Protein AF-A0A4Y8CA13-F1 (afdb_monomer)

Radi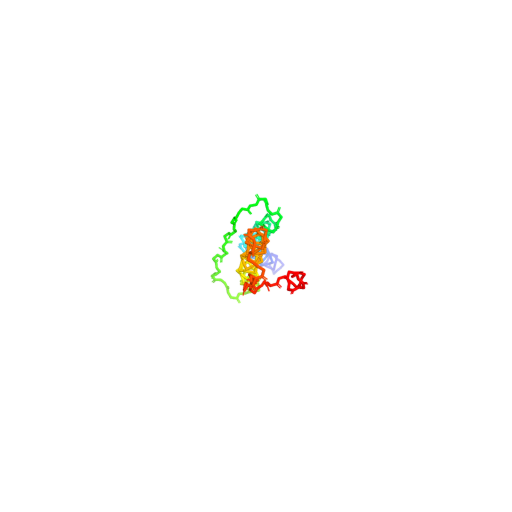us of gyration: 25.9 Å; Cα contacts (8 Å, |Δi|>4): 78; chains: 1; bounding box: 67×22×73 Å

Solvent-accessible surface area (backbone atoms only — not comparable to full-atom values): 6696 Å² total; per-residue (Å²): 110,70,66,61,53,52,51,51,52,51,51,52,51,52,51,52,51,51,52,50,46,49,58,53,51,63,60,46,50,60,53,53,51,50,46,52,51,41,45,53,32,30,78,68,70,76,32,97,67,66,81,72,75,88,74,88,50,92,51,72,70,26,50,51,46,50,54,51,41,52,51,51,54,54,48,54,53,36,53,51,34,34,52,50,26,54,52,41,47,55,49,33,52,54,43,34,76,75,69,42,79,81,62,71,75,80,63,74,39,67,49,70,77,65,69,78,109

Structure (mmCIF, N/CA/C/O backbone):
data_AF-A0A4Y8CA13-F1
#
_entry.id   AF-A0A4Y8CA13-F1
#
loop_
_atom_site.group_PDB
_atom_site.id
_atom_site.type_symbol
_atom_site.label_atom_id
_atom_site.label_alt_id
_atom_site.label_comp_id
_atom_site.label_asym_id
_atom_site.label_entity_id
_atom_site.label_seq_id
_atom_site.pdbx_PDB_ins_code
_atom_site.Cartn_x
_atom_site.Cartn_y
_atom_site.Cartn_z
_atom_site.occupancy
_atom_site.B_iso_or_equiv
_atom_site.auth_seq_id
_atom_site.auth_comp_id
_atom_site.auth_asym_id
_atom_site.auth_atom_id
_atom_site.pdbx_PDB_model_num
ATOM 1 N N . ILE A 1 1 ? 37.757 2.018 -38.802 1.00 88.06 1 ILE A N 1
ATOM 2 C CA . ILE A 1 1 ? 36.430 1.400 -39.059 1.00 88.06 1 ILE A CA 1
ATOM 3 C C . ILE A 1 1 ? 35.894 0.653 -37.831 1.00 88.06 1 ILE A C 1
ATOM 5 O O . ILE A 1 1 ? 34.882 1.084 -37.299 1.00 88.06 1 ILE A O 1
ATOM 9 N N . PHE A 1 2 ? 36.580 -0.375 -37.312 1.00 92.44 2 PHE A N 1
ATOM 10 C CA . PHE A 1 2 ? 36.059 -1.208 -36.212 1.00 92.44 2 PHE A CA 1
ATOM 11 C C . PHE A 1 2 ? 35.770 -0.441 -34.910 1.00 92.44 2 PHE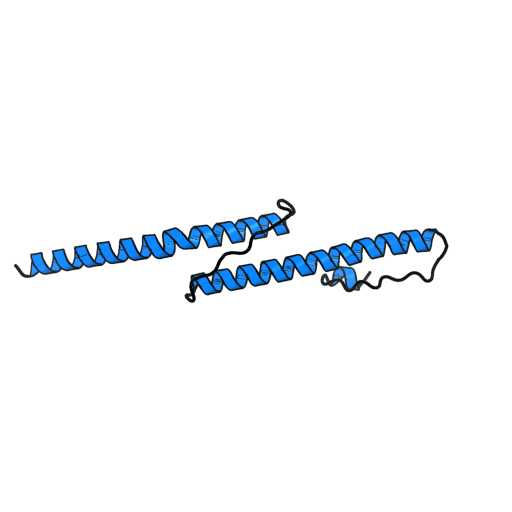 A C 1
ATOM 13 O O . PHE A 1 2 ? 34.726 -0.652 -34.304 1.00 92.44 2 PHE A O 1
ATOM 20 N N . ILE A 1 3 ? 36.631 0.509 -34.527 1.00 93.81 3 ILE A N 1
ATOM 21 C CA . ILE A 1 3 ? 36.432 1.348 -33.328 1.00 93.81 3 ILE A CA 1
ATOM 22 C C . ILE A 1 3 ? 35.163 2.210 -33.448 1.00 93.81 3 ILE A C 1
ATOM 24 O O . ILE A 1 3 ? 34.391 2.314 -32.501 1.00 93.81 3 ILE A O 1
ATOM 28 N N . ILE A 1 4 ? 34.911 2.779 -34.632 1.00 94.31 4 ILE A N 1
ATOM 29 C CA . ILE A 1 4 ? 33.738 3.628 -34.897 1.00 94.31 4 ILE A CA 1
ATOM 30 C C . ILE A 1 4 ? 32.454 2.792 -34.830 1.00 94.31 4 ILE A C 1
ATOM 32 O O . ILE A 1 4 ? 31.480 3.206 -34.207 1.00 94.31 4 ILE A O 1
ATOM 36 N N . ILE A 1 5 ? 32.471 1.588 -35.412 1.00 95.00 5 ILE A N 1
ATOM 37 C CA . ILE A 1 5 ? 31.340 0.650 -35.358 1.00 95.00 5 ILE A CA 1
ATOM 38 C C . ILE A 1 5 ? 31.072 0.215 -33.9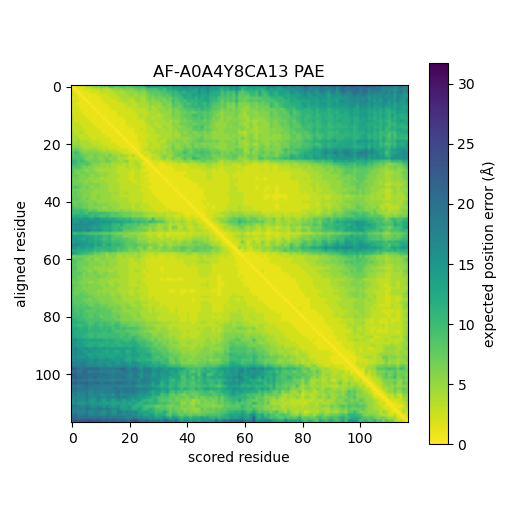11 1.00 95.00 5 ILE A C 1
ATOM 40 O O . ILE A 1 5 ? 29.926 0.233 -33.469 1.00 95.00 5 ILE A O 1
ATOM 44 N N . SER A 1 6 ? 32.118 -0.115 -33.147 1.00 94.44 6 SER A N 1
ATOM 45 C CA . SER A 1 6 ? 31.988 -0.495 -31.736 1.00 94.44 6 SER A CA 1
ATOM 46 C C . SER A 1 6 ? 31.387 0.628 -30.889 1.00 94.44 6 SER A C 1
ATOM 48 O O . SER A 1 6 ? 30.528 0.369 -30.048 1.00 94.44 6 SER A O 1
ATOM 50 N N . PHE A 1 7 ? 31.809 1.874 -31.116 1.00 96.31 7 PHE A N 1
ATOM 51 C CA . PHE A 1 7 ? 31.261 3.032 -30.415 1.00 96.31 7 PHE A CA 1
ATOM 52 C C . PHE A 1 7 ? 29.784 3.257 -30.760 1.00 96.31 7 PHE A C 1
ATOM 54 O O . PHE A 1 7 ? 28.968 3.509 -29.876 1.00 96.31 7 PHE A O 1
ATOM 61 N N . PHE A 1 8 ? 29.420 3.098 -32.034 1.00 96.25 8 PHE A N 1
ATOM 62 C CA . PHE A 1 8 ? 28.036 3.221 -32.481 1.00 96.25 8 PHE A CA 1
ATOM 63 C C . PHE A 1 8 ? 27.123 2.158 -31.850 1.00 96.25 8 PHE A C 1
ATOM 65 O O . PHE A 1 8 ? 26.049 2.489 -31.353 1.00 96.25 8 PHE A O 1
ATOM 72 N N . ILE A 1 9 ? 27.563 0.896 -31.793 1.00 96.06 9 ILE A N 1
ATOM 73 C CA . ILE A 1 9 ? 26.806 -0.189 -31.144 1.00 96.06 9 ILE A CA 1
AT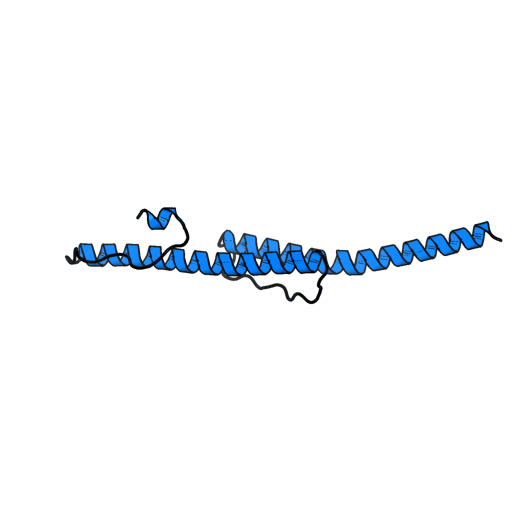OM 74 C C . ILE A 1 9 ? 26.611 0.101 -29.651 1.00 96.06 9 ILE A C 1
ATOM 76 O O . ILE A 1 9 ? 25.503 -0.049 -29.134 1.00 96.06 9 ILE A O 1
ATOM 80 N N . LEU A 1 10 ? 27.659 0.563 -28.963 1.00 96.62 10 LEU A N 1
ATOM 81 C CA . LEU A 1 10 ? 27.574 0.936 -27.551 1.00 96.62 10 LEU A CA 1
ATOM 82 C C . LEU A 1 10 ? 26.558 2.065 -27.323 1.00 96.62 10 LEU A C 1
ATOM 84 O O . LEU A 1 10 ? 25.736 1.972 -26.411 1.00 96.62 10 LEU A O 1
ATOM 88 N N . LEU A 1 11 ? 26.555 3.088 -28.181 1.00 96.62 11 LEU A N 1
ATOM 89 C CA . LEU A 1 11 ? 25.584 4.182 -28.119 1.00 96.62 11 LEU A CA 1
ATOM 90 C C . LEU A 1 11 ? 24.141 3.670 -28.263 1.00 96.62 11 LEU A C 1
ATOM 92 O O . LEU A 1 11 ? 23.268 4.057 -27.488 1.00 96.62 11 LEU A O 1
ATOM 96 N N . VAL A 1 12 ? 23.894 2.760 -29.208 1.00 96.62 12 VAL A N 1
ATOM 97 C CA . VAL A 1 12 ? 22.568 2.158 -29.415 1.00 96.62 12 VAL A CA 1
ATOM 98 C C . VAL A 1 12 ? 22.118 1.365 -28.185 1.00 96.62 12 VAL A C 1
ATOM 100 O O . VAL A 1 12 ? 20.981 1.533 -27.741 1.00 96.62 12 VAL A O 1
ATOM 103 N N . ILE A 1 13 ? 22.998 0.555 -27.587 1.00 96.69 13 ILE A N 1
ATOM 104 C CA . ILE A 1 13 ? 22.682 -0.204 -26.365 1.00 96.69 13 ILE A CA 1
ATOM 105 C C . ILE A 1 13 ? 22.312 0.746 -25.220 1.00 96.69 13 ILE A C 1
ATOM 107 O O . ILE A 1 13 ? 21.299 0.529 -24.553 1.00 96.69 13 ILE A O 1
ATOM 111 N N . LEU A 1 14 ? 23.078 1.821 -25.013 1.00 96.44 14 LEU A N 1
ATOM 112 C CA . LEU A 1 14 ? 22.789 2.809 -23.969 1.00 96.44 14 LEU A CA 1
ATOM 113 C C . LEU A 1 14 ? 21.421 3.473 -24.165 1.00 96.44 14 LEU A C 1
ATOM 115 O O . LEU A 1 14 ? 20.673 3.629 -23.199 1.00 96.44 14 LEU A O 1
ATOM 119 N N . ILE A 1 15 ? 21.065 3.815 -25.407 1.00 96.12 15 ILE A N 1
ATOM 120 C CA . ILE A 1 15 ? 19.753 4.391 -25.729 1.00 96.12 15 ILE A CA 1
ATOM 121 C C . ILE A 1 15 ? 18.637 3.390 -25.409 1.00 96.12 15 ILE A C 1
ATOM 123 O O . ILE A 1 15 ? 17.654 3.757 -24.765 1.00 96.12 15 ILE A O 1
ATOM 127 N N . ILE A 1 16 ? 18.789 2.124 -25.804 1.00 95.00 16 ILE A N 1
ATOM 128 C CA . ILE A 1 16 ? 17.796 1.075 -25.530 1.00 95.00 16 ILE A CA 1
ATOM 129 C C . ILE A 1 16 ? 17.610 0.890 -24.021 1.00 95.00 16 ILE A C 1
ATOM 131 O O . ILE A 1 16 ? 16.476 0.900 -23.538 1.00 95.00 16 ILE A O 1
ATOM 135 N N . VAL A 1 17 ? 18.704 0.776 -23.264 1.00 94.75 17 VAL A N 1
ATOM 136 C CA . VAL A 1 17 ? 18.658 0.633 -21.802 1.00 94.75 17 VAL A CA 1
ATOM 137 C C . VAL A 1 17 ? 17.967 1.837 -21.165 1.00 94.75 17 VAL A C 1
ATOM 139 O O . VAL A 1 17 ? 17.062 1.654 -20.351 1.00 94.75 17 VAL A O 1
ATOM 142 N N . TYR A 1 18 ? 18.319 3.059 -21.572 1.00 93.94 18 TYR A N 1
ATOM 143 C CA . TYR A 1 18 ? 17.680 4.279 -21.077 1.00 93.94 18 TYR A CA 1
ATOM 144 C C . TYR A 1 18 ? 16.165 4.270 -21.316 1.00 93.94 18 TYR A C 1
ATOM 146 O O . TYR A 1 18 ? 15.387 4.549 -20.400 1.00 93.94 18 TYR A O 1
ATOM 154 N N . VAL A 1 19 ? 15.729 3.905 -22.525 1.00 91.50 19 VAL A N 1
ATOM 155 C CA . VAL A 1 19 ? 14.304 3.824 -22.877 1.00 91.50 19 VAL A CA 1
ATOM 156 C C . VAL A 1 19 ? 13.591 2.758 -22.040 1.00 91.50 19 VAL A C 1
ATOM 158 O O . VAL A 1 19 ? 12.519 3.033 -21.497 1.00 91.50 19 VAL A O 1
ATOM 161 N N . CYS A 1 20 ? 14.182 1.570 -21.885 1.00 87.69 20 CYS A N 1
ATOM 162 C CA . CYS A 1 20 ? 13.622 0.488 -21.072 1.00 87.69 20 CYS A CA 1
ATOM 163 C C . CYS A 1 20 ? 13.463 0.899 -19.606 1.00 87.69 20 CYS A C 1
ATOM 165 O O . CYS A 1 20 ? 12.374 0.756 -19.047 1.00 87.69 20 CYS A O 1
ATOM 167 N N . VAL A 1 21 ? 14.507 1.471 -18.999 1.00 89.81 21 VAL A N 1
ATOM 168 C CA . VAL A 1 21 ? 14.466 1.952 -17.610 1.00 89.81 21 VAL A CA 1
ATOM 169 C C . VAL A 1 21 ? 13.400 3.032 -17.461 1.00 89.81 21 VAL A C 1
ATOM 171 O O . VAL A 1 21 ? 12.532 2.927 -16.597 1.00 89.81 21 VAL A O 1
ATOM 174 N N . LYS A 1 22 ? 13.388 4.036 -18.340 1.00 88.44 22 LYS A N 1
ATOM 175 C CA . LYS A 1 22 ? 12.404 5.122 -18.280 1.00 88.44 22 LYS A CA 1
ATOM 176 C C . LYS A 1 22 ? 10.968 4.615 -18.409 1.00 88.44 22 LYS A C 1
ATOM 178 O O . LYS A 1 22 ? 10.086 5.101 -17.706 1.00 88.44 22 LYS A O 1
ATOM 183 N N . LYS A 1 23 ? 10.727 3.624 -19.269 1.00 82.25 23 LYS A N 1
ATOM 184 C CA . LYS A 1 23 ? 9.390 3.068 -19.499 1.00 82.25 23 LYS A CA 1
ATOM 185 C C . LYS A 1 23 ? 8.927 2.158 -18.362 1.00 82.25 23 LYS A C 1
ATOM 187 O O . LYS A 1 23 ? 7.774 2.254 -17.951 1.00 82.25 23 LYS A O 1
ATOM 192 N N . ILE A 1 24 ? 9.795 1.287 -17.853 1.00 77.44 24 ILE A N 1
ATOM 193 C CA . ILE A 1 24 ? 9.436 0.324 -16.803 1.00 77.44 24 ILE A CA 1
ATOM 194 C C . ILE A 1 24 ? 9.438 1.012 -15.438 1.00 77.44 24 ILE A C 1
ATOM 196 O O . ILE A 1 24 ? 8.410 1.069 -14.766 1.00 77.44 24 ILE A O 1
ATOM 200 N N . VAL A 1 25 ? 10.577 1.582 -15.052 1.00 82.62 25 VAL A N 1
ATOM 201 C CA . VAL A 1 25 ? 10.791 2.195 -13.737 1.00 82.62 25 VAL A CA 1
ATOM 202 C C . VAL A 1 25 ? 10.035 3.516 -13.651 1.00 82.62 25 VAL A C 1
ATOM 204 O O . VAL A 1 25 ? 9.229 3.715 -12.743 1.00 82.62 25 VAL A O 1
ATOM 207 N N . GLY A 1 26 ? 10.231 4.391 -14.641 1.00 85.06 26 GLY A N 1
ATOM 208 C CA . GLY A 1 26 ? 9.672 5.743 -14.627 1.00 85.06 26 GLY A CA 1
ATOM 209 C C . GLY A 1 26 ? 8.146 5.796 -14.691 1.00 85.06 26 GLY A C 1
ATOM 210 O O . GLY A 1 26 ? 7.562 6.735 -14.165 1.00 85.06 26 GLY A O 1
ATOM 211 N N . SER A 1 27 ? 7.482 4.795 -15.279 1.00 85.19 27 SER A N 1
ATOM 212 C CA . SER A 1 27 ? 6.015 4.781 -15.354 1.00 85.19 27 SER A CA 1
ATOM 213 C C . SER A 1 27 ? 5.345 4.022 -14.212 1.00 85.19 27 SER A C 1
ATOM 215 O O . SER A 1 27 ? 4.212 4.353 -13.869 1.00 85.19 27 SER A O 1
ATOM 217 N N . ARG A 1 28 ? 5.981 2.983 -13.655 1.00 88.62 28 ARG A N 1
ATOM 218 C CA . ARG A 1 28 ? 5.320 2.075 -12.700 1.00 88.62 28 ARG A CA 1
ATOM 219 C C . ARG A 1 28 ? 5.643 2.389 -11.245 1.00 88.62 28 ARG A C 1
ATOM 221 O O . ARG A 1 28 ? 4.745 2.313 -10.411 1.00 88.62 28 ARG A O 1
ATOM 228 N N . ILE A 1 29 ? 6.879 2.790 -10.934 1.00 91.06 29 ILE A N 1
ATOM 229 C CA . ILE A 1 29 ? 7.259 3.144 -9.557 1.00 91.06 29 ILE A CA 1
ATOM 230 C C . ILE A 1 29 ? 6.414 4.299 -9.004 1.00 91.06 29 ILE A C 1
ATOM 232 O O . ILE A 1 29 ? 5.944 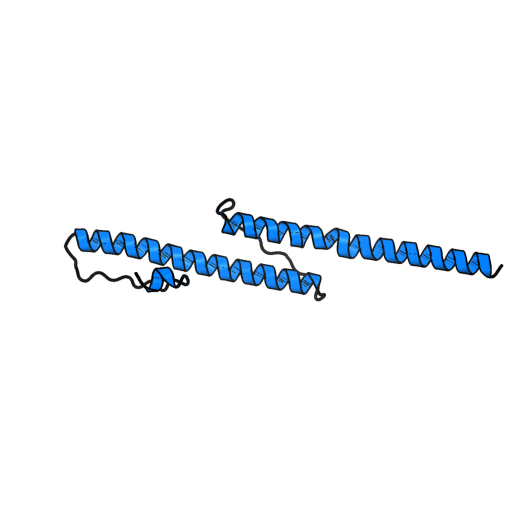4.165 -7.875 1.00 91.06 29 ILE A O 1
ATOM 236 N N . PRO A 1 30 ? 6.138 5.388 -9.752 1.00 92.38 30 PRO A N 1
ATOM 237 C CA . PRO A 1 30 ? 5.303 6.467 -9.227 1.00 92.38 30 PRO A CA 1
ATOM 238 C C . PRO A 1 30 ? 3.891 6.013 -8.843 1.00 92.38 30 PRO A C 1
ATOM 240 O O . PRO A 1 30 ? 3.334 6.515 -7.872 1.00 92.38 30 PRO A O 1
ATOM 243 N N . VAL A 1 31 ? 3.324 5.035 -9.560 1.00 92.25 31 VAL A N 1
ATOM 244 C CA . VAL A 1 31 ? 2.001 4.471 -9.244 1.00 92.25 31 VAL A CA 1
ATOM 245 C C . VAL A 1 31 ? 2.043 3.705 -7.923 1.00 92.25 31 VAL A C 1
ATOM 247 O O . VAL A 1 31 ? 1.195 3.928 -7.061 1.00 92.25 31 VAL A O 1
ATOM 250 N N . ILE A 1 32 ? 3.052 2.848 -7.738 1.00 93.31 32 ILE A N 1
ATOM 251 C CA . ILE A 1 32 ? 3.252 2.102 -6.486 1.00 93.31 32 ILE A CA 1
ATOM 252 C C . ILE A 1 32 ? 3.458 3.072 -5.320 1.00 93.31 32 ILE A C 1
ATOM 254 O O . ILE A 1 32 ? 2.783 2.955 -4.299 1.00 93.31 32 ILE A O 1
ATOM 258 N N . LEU A 1 33 ? 4.339 4.062 -5.494 1.00 93.94 33 LEU A N 1
ATOM 259 C CA . LEU A 1 33 ? 4.614 5.081 -4.485 1.00 93.94 33 LEU A CA 1
ATOM 260 C C . LEU A 1 33 ? 3.340 5.838 -4.101 1.00 93.94 33 LEU A C 1
ATOM 262 O O . LEU A 1 33 ? 3.047 5.975 -2.915 1.00 93.94 33 LEU A O 1
ATOM 266 N N . LYS A 1 34 ? 2.550 6.279 -5.087 1.00 93.94 34 LYS A N 1
ATOM 267 C CA . LYS A 1 34 ? 1.310 7.015 -4.829 1.00 93.94 34 LYS A CA 1
ATOM 268 C C . LYS A 1 34 ? 0.269 6.161 -4.113 1.00 93.94 34 LYS A C 1
ATOM 270 O O . LYS A 1 34 ? -0.421 6.655 -3.224 1.00 93.94 34 LYS A O 1
ATOM 275 N N . SER A 1 35 ? 0.153 4.887 -4.478 1.00 94.50 35 SER A N 1
ATOM 276 C CA . SER A 1 35 ? -0.749 3.961 -3.795 1.00 94.50 35 SER A CA 1
ATOM 277 C C . SER A 1 35 ? -0.334 3.732 -2.345 1.00 94.50 35 SER A C 1
ATOM 279 O O . SER A 1 35 ? -1.192 3.723 -1.466 1.00 94.50 35 SER A O 1
ATOM 281 N N . LEU A 1 36 ? 0.966 3.580 -2.085 1.00 95.88 36 LEU A N 1
ATOM 282 C CA . LEU A 1 36 ? 1.491 3.406 -0.734 1.00 95.88 36 LEU A CA 1
ATOM 283 C C . LEU A 1 36 ? 1.281 4.668 0.115 1.00 95.88 36 LEU A C 1
ATOM 285 O O . LEU A 1 36 ? 0.818 4.579 1.249 1.00 95.88 36 LEU A O 1
ATOM 289 N N . GLU A 1 37 ? 1.539 5.848 -0.450 1.00 96.06 37 GLU A N 1
ATOM 290 C CA . GLU A 1 37 ? 1.256 7.134 0.195 1.00 96.06 37 GLU A CA 1
ATOM 291 C C . GLU A 1 37 ? -0.237 7.265 0.540 1.00 96.06 37 GLU A C 1
ATOM 293 O O . GLU A 1 37 ? -0.595 7.599 1.670 1.00 96.06 37 GLU A O 1
ATOM 298 N N . ASN A 1 38 ? -1.127 6.940 -0.404 1.00 95.62 38 ASN A N 1
ATOM 299 C CA . ASN A 1 38 ? -2.571 6.942 -0.169 1.00 95.62 38 ASN A CA 1
ATOM 300 C C . ASN A 1 38 ? -2.981 5.941 0.920 1.00 95.62 38 ASN A C 1
ATOM 302 O O . ASN A 1 38 ? -3.838 6.268 1.741 1.00 95.62 38 ASN A O 1
ATOM 306 N N . PHE A 1 39 ? -2.366 4.757 0.963 1.00 96.00 39 PHE A N 1
ATOM 307 C CA . PHE A 1 39 ? -2.617 3.778 2.018 1.00 96.00 39 PHE A CA 1
ATOM 308 C C . PHE A 1 39 ? -2.207 4.317 3.391 1.00 96.00 39 PHE A C 1
ATOM 310 O O . PHE A 1 39 ? -2.989 4.245 4.335 1.00 96.00 39 PHE A O 1
ATOM 317 N N . PHE A 1 40 ? -1.044 4.959 3.510 1.00 96.25 40 PHE A N 1
ATOM 318 C CA . PHE A 1 40 ? -0.647 5.602 4.764 1.00 96.25 40 PHE A CA 1
ATOM 319 C C . PHE A 1 40 ? -1.540 6.785 5.135 1.00 96.25 40 PHE A C 1
ATOM 321 O O . PHE A 1 40 ? -1.821 6.986 6.316 1.00 96.25 40 PHE A O 1
ATOM 328 N N . HIS A 1 41 ? -2.034 7.562 4.172 1.00 96.38 41 HIS A N 1
ATOM 329 C CA . HIS A 1 41 ? -3.044 8.580 4.458 1.00 96.38 41 HIS A CA 1
ATOM 330 C C . HIS A 1 41 ? -4.344 7.976 4.992 1.00 96.38 41 HIS A C 1
ATOM 332 O O . HIS A 1 41 ? -4.924 8.550 5.912 1.00 96.38 41 HIS A O 1
ATOM 338 N N . PHE A 1 42 ? -4.771 6.832 4.456 1.00 94.94 42 PHE A N 1
ATOM 339 C CA . PHE A 1 42 ? -5.921 6.086 4.960 1.00 94.94 42 PHE A CA 1
ATOM 340 C C . PHE A 1 42 ? -5.700 5.602 6.401 1.00 94.94 42 PHE A C 1
ATOM 342 O O . PHE A 1 42 ? -6.509 5.912 7.269 1.00 94.94 42 PHE A O 1
ATOM 349 N N . LEU A 1 43 ? -4.564 4.957 6.698 1.00 93.88 43 LEU A N 1
ATOM 350 C CA . LEU A 1 43 ? -4.232 4.516 8.066 1.00 93.88 43 LEU A CA 1
ATOM 351 C C . LEU A 1 43 ? -4.174 5.673 9.071 1.00 93.88 43 LEU A C 1
ATOM 353 O O . LEU A 1 43 ? -4.559 5.528 10.226 1.00 93.88 43 LEU A O 1
ATOM 357 N N . ASN A 1 44 ? -3.708 6.838 8.624 1.00 95.31 44 ASN A N 1
ATOM 358 C CA . ASN A 1 44 ? -3.632 8.042 9.447 1.00 95.31 44 ASN A CA 1
ATOM 359 C C . ASN A 1 44 ? -4.946 8.839 9.488 1.00 95.31 44 ASN A C 1
ATOM 361 O O . ASN A 1 44 ? -4.926 9.995 9.907 1.00 95.31 44 ASN A O 1
ATOM 365 N N . HIS A 1 45 ? -6.065 8.276 9.020 1.00 91.62 45 HIS A N 1
ATOM 366 C CA . HIS A 1 45 ? -7.383 8.924 8.992 1.00 91.62 45 HIS A CA 1
ATOM 367 C C . HIS A 1 45 ? -7.425 10.250 8.200 1.00 91.62 45 HIS A C 1
ATOM 369 O O . HIS A 1 45 ? -8.358 11.038 8.327 1.00 91.62 45 HIS A O 1
ATOM 375 N N . LYS A 1 46 ? -6.427 10.506 7.341 1.00 92.12 46 LYS A N 1
ATOM 376 C CA . LYS A 1 46 ? -6.370 11.678 6.445 1.00 92.12 46 LYS A CA 1
ATOM 377 C C . LYS A 1 46 ? -7.200 11.464 5.177 1.00 92.12 46 LYS A C 1
ATOM 379 O O . LYS A 1 46 ? -7.589 12.426 4.521 1.00 92.12 46 LYS A O 1
ATOM 384 N N . LYS A 1 47 ? -7.455 10.204 4.821 1.00 87.81 47 LYS A N 1
ATOM 385 C CA . LYS A 1 47 ? -8.352 9.780 3.742 1.00 87.81 47 LYS A CA 1
ATOM 386 C C . LYS A 1 47 ? -9.304 8.712 4.263 1.00 87.81 47 LYS A C 1
ATOM 388 O O . LYS A 1 47 ? -8.904 7.872 5.055 1.00 87.81 47 LYS A O 1
ATOM 393 N N . HIS A 1 48 ? -10.540 8.736 3.775 1.00 82.50 48 HIS A N 1
ATOM 394 C CA . HIS A 1 48 ? -11.564 7.755 4.151 1.00 82.50 48 HIS A CA 1
ATOM 395 C C . HIS A 1 48 ? -11.512 6.497 3.280 1.00 82.50 48 HIS A C 1
ATOM 397 O O . HIS A 1 48 ? -11.946 5.431 3.701 1.00 82.50 48 HIS A O 1
ATOM 403 N N . GLU A 1 49 ? -10.943 6.608 2.079 1.00 83.88 49 GLU A N 1
ATOM 404 C CA . GLU A 1 49 ? -10.843 5.508 1.130 1.00 83.88 49 GLU A CA 1
ATOM 405 C C . GLU A 1 49 ? -9.469 5.480 0.463 1.00 83.88 49 GLU A C 1
ATOM 407 O O . GLU A 1 49 ? -8.779 6.500 0.335 1.00 83.88 49 GLU A O 1
ATOM 412 N N . VAL A 1 50 ? -9.077 4.280 0.047 1.00 89.81 50 VAL A N 1
ATOM 413 C CA . VAL A 1 50 ? -7.860 4.014 -0.711 1.00 89.81 50 VAL A CA 1
ATOM 414 C C . VAL A 1 50 ? -8.211 3.098 -1.879 1.00 89.81 50 VAL A C 1
ATOM 416 O O . VAL A 1 50 ? -8.861 2.067 -1.703 1.00 89.81 50 VAL A O 1
ATOM 419 N N . ASP A 1 51 ? -7.785 3.498 -3.073 1.00 89.19 51 ASP A N 1
ATOM 420 C CA . ASP A 1 51 ? -7.999 2.735 -4.296 1.00 89.19 51 ASP A CA 1
ATOM 421 C C . ASP A 1 51 ? -6.978 1.604 -4.426 1.00 89.19 51 ASP A C 1
ATOM 423 O O . ASP A 1 51 ? -5.823 1.729 -4.010 1.00 89.19 51 ASP A O 1
ATOM 427 N N . LEU A 1 52 ? -7.399 0.510 -5.058 1.00 92.38 52 LEU A N 1
ATOM 428 C CA . LEU A 1 52 ? -6.516 -0.598 -5.402 1.00 92.38 52 LEU A CA 1
ATOM 429 C C . LEU A 1 52 ? -5.785 -0.319 -6.716 1.00 92.38 52 LEU A C 1
ATOM 431 O O . LEU A 1 52 ? -6.346 0.220 -7.673 1.00 92.38 52 LEU A O 1
ATOM 435 N N . ILE A 1 53 ? -4.534 -0.759 -6.797 1.00 92.00 53 ILE A N 1
ATOM 436 C CA . ILE A 1 53 ? -3.742 -0.675 -8.022 1.00 92.00 53 ILE A CA 1
ATOM 437 C C . ILE A 1 53 ? -4.269 -1.706 -9.028 1.00 92.00 53 ILE A C 1
ATOM 439 O O . ILE A 1 53 ? -4.419 -2.883 -8.694 1.00 92.00 53 ILE A O 1
ATOM 443 N N . SER A 1 54 ? -4.489 -1.302 -10.283 1.00 89.06 54 SER A N 1
ATOM 444 C CA . SER A 1 54 ? -4.738 -2.248 -11.379 1.00 89.06 54 SER A CA 1
ATOM 445 C C . SER A 1 54 ? -3.421 -2.892 -11.817 1.00 89.06 54 SER A C 1
ATOM 447 O O . SER A 1 54 ? -2.557 -2.239 -12.407 1.00 89.06 54 SER A O 1
ATOM 449 N N . ILE A 1 55 ? -3.256 -4.179 -11.518 1.00 86.88 55 ILE A N 1
ATOM 450 C CA . ILE A 1 55 ? -2.003 -4.900 -11.751 1.00 86.88 55 ILE A CA 1
ATOM 451 C C . ILE A 1 55 ? -2.132 -5.712 -13.033 1.00 86.88 55 ILE A C 1
ATOM 453 O O . ILE A 1 55 ? -2.912 -6.655 -13.106 1.00 86.88 55 ILE A O 1
ATOM 457 N N . LYS A 1 56 ? -1.351 -5.332 -14.046 1.00 84.44 56 LYS A N 1
ATOM 458 C CA . LYS A 1 56 ? -1.276 -6.026 -15.346 1.00 84.44 56 LYS A CA 1
ATOM 459 C C . LYS A 1 56 ? 0.062 -6.732 -15.578 1.00 84.44 56 LYS A C 1
ATOM 461 O O . LYS A 1 56 ? 0.255 -7.337 -16.624 1.00 84.44 56 LYS A O 1
ATOM 466 N N . ALA A 1 57 ? 1.002 -6.585 -14.648 1.00 83.81 57 ALA A N 1
ATOM 467 C CA . ALA A 1 57 ? 2.350 -7.128 -14.746 1.00 83.81 57 ALA A CA 1
ATOM 468 C C . ALA A 1 57 ? 2.547 -8.249 -13.721 1.00 83.81 57 ALA A C 1
ATOM 470 O O . ALA A 1 57 ? 2.076 -8.127 -12.591 1.00 83.81 57 ALA A O 1
ATOM 471 N N . ASP A 1 58 ? 3.279 -9.294 -14.107 1.00 88.25 58 ASP A N 1
ATOM 472 C CA . ASP A 1 58 ? 3.662 -10.413 -13.229 1.00 88.25 58 ASP A CA 1
ATOM 473 C C . ASP A 1 58 ? 5.146 -10.375 -12.810 1.00 88.25 58 ASP A C 1
ATOM 475 O O . ASP A 1 58 ? 5.671 -11.330 -12.235 1.00 88.25 58 ASP A O 1
ATOM 479 N N . ASP A 1 59 ? 5.816 -9.248 -13.059 1.00 89.94 59 ASP A N 1
ATOM 480 C CA . ASP A 1 59 ? 7.167 -8.958 -12.569 1.00 89.94 59 ASP A CA 1
ATOM 481 C C . ASP A 1 59 ? 7.177 -8.526 -11.088 1.00 89.94 59 ASP A C 1
ATOM 483 O O . ASP A 1 59 ? 6.148 -8.498 -10.405 1.00 89.94 59 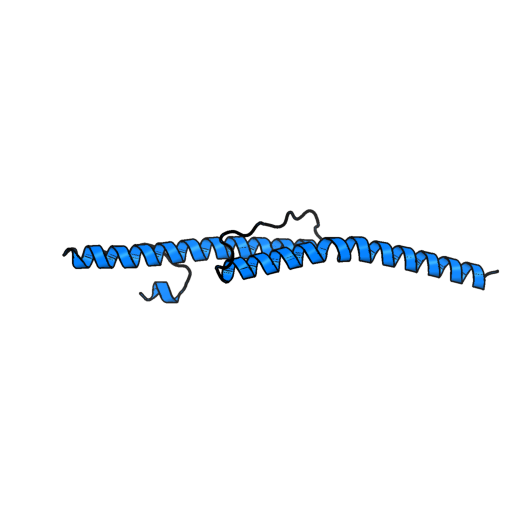ASP A O 1
ATOM 487 N N . GLU A 1 60 ? 8.355 -8.203 -10.559 1.00 91.38 60 GLU A N 1
ATOM 488 C CA . GLU A 1 60 ? 8.565 -7.825 -9.159 1.00 91.38 60 GLU A CA 1
ATOM 489 C C . GLU A 1 60 ? 7.737 -6.601 -8.759 1.00 91.38 60 GLU A C 1
ATOM 491 O O . GLU A 1 60 ? 7.176 -6.570 -7.664 1.00 91.38 60 GLU A O 1
ATOM 496 N N . LEU A 1 61 ? 7.598 -5.617 -9.654 1.00 91.25 61 LEU A N 1
ATOM 497 C CA . LEU A 1 61 ? 6.769 -4.434 -9.409 1.00 91.25 61 LEU A CA 1
ATOM 498 C C . LEU A 1 61 ? 5.281 -4.804 -9.386 1.00 91.25 61 LEU A C 1
ATOM 500 O O . LEU A 1 61 ? 4.524 -4.292 -8.559 1.00 91.25 61 LEU A O 1
ATOM 504 N N . GLY A 1 62 ? 4.867 -5.735 -10.246 1.00 92.38 62 GLY A N 1
ATOM 505 C CA . GLY A 1 62 ? 3.545 -6.352 -10.190 1.00 92.38 62 GLY A CA 1
ATOM 506 C C . GLY A 1 62 ? 3.272 -7.045 -8.853 1.00 92.38 62 GLY A C 1
ATOM 507 O O . GLY A 1 62 ? 2.237 -6.796 -8.231 1.00 92.38 62 GLY A O 1
ATOM 508 N N . LYS A 1 63 ? 4.219 -7.855 -8.363 1.00 95.00 63 LYS A N 1
ATOM 509 C CA . LYS A 1 63 ? 4.130 -8.526 -7.052 1.00 95.00 63 LYS A CA 1
ATOM 510 C C . LYS A 1 63 ? 4.044 -7.528 -5.897 1.00 95.00 63 LYS A C 1
ATOM 512 O O . LYS A 1 63 ? 3.215 -7.714 -5.009 1.00 95.00 63 LYS A O 1
ATOM 517 N N . MET A 1 64 ? 4.829 -6.448 -5.928 1.00 94.12 64 MET A N 1
ATOM 518 C CA . MET A 1 64 ? 4.726 -5.359 -4.946 1.00 94.12 64 MET A CA 1
ATOM 519 C C . MET A 1 64 ? 3.325 -4.746 -4.935 1.00 94.12 64 MET A C 1
ATOM 521 O O . MET A 1 64 ? 2.738 -4.580 -3.867 1.00 94.12 64 MET A O 1
ATOM 525 N N . GLY A 1 65 ? 2.755 -4.478 -6.112 1.00 94.94 65 GLY A N 1
ATOM 526 C CA . GLY A 1 65 ? 1.379 -3.999 -6.219 1.00 94.94 65 GLY A CA 1
ATOM 527 C C . GLY A 1 65 ? 0.362 -4.965 -5.601 1.00 94.94 65 GLY A C 1
ATOM 528 O O . GLY A 1 65 ? -0.543 -4.517 -4.898 1.00 94.94 65 GLY A O 1
ATOM 529 N N . LYS A 1 66 ? 0.520 -6.284 -5.816 1.00 95.75 66 LYS A N 1
ATOM 530 C CA . LYS A 1 66 ? -0.408 -7.307 -5.285 1.00 95.75 66 LYS A CA 1
ATOM 531 C C . LYS A 1 66 ? -0.378 -7.302 -3.760 1.00 95.75 66 LYS A C 1
ATOM 533 O O . LYS A 1 66 ? -1.426 -7.172 -3.134 1.00 95.75 66 LYS A O 1
ATOM 538 N N . MET A 1 67 ? 0.822 -7.312 -3.180 1.00 95.75 67 MET A N 1
ATOM 539 C CA . MET A 1 67 ? 1.005 -7.246 -1.728 1.00 95.75 67 MET A CA 1
ATOM 540 C C . MET A 1 67 ? 0.405 -5.971 -1.122 1.00 95.75 67 MET A C 1
ATOM 542 O O . MET A 1 67 ? -0.215 -6.033 -0.062 1.00 95.75 67 MET A O 1
ATOM 546 N N . ILE A 1 68 ? 0.548 -4.815 -1.780 1.00 96.31 68 ILE A N 1
ATOM 547 C CA . ILE A 1 68 ? -0.063 -3.559 -1.310 1.00 96.31 68 ILE A CA 1
ATOM 548 C C . ILE A 1 68 ? -1.591 -3.672 -1.300 1.00 96.31 68 ILE A C 1
ATOM 550 O O . ILE A 1 68 ? -2.214 -3.355 -0.288 1.00 96.31 68 ILE A O 1
ATOM 554 N N . ASN A 1 69 ? -2.196 -4.170 -2.381 1.00 96.50 69 ASN A N 1
ATOM 555 C CA . ASN A 1 69 ? -3.647 -4.347 -2.469 1.00 96.50 69 ASN A CA 1
ATOM 556 C C . ASN A 1 69 ? -4.186 -5.306 -1.396 1.00 96.50 69 ASN A C 1
ATOM 558 O O . ASN A 1 69 ? -5.197 -5.014 -0.758 1.00 96.50 69 ASN A O 1
ATOM 562 N N . GLU A 1 70 ? -3.509 -6.432 -1.172 1.00 96.50 70 GLU A N 1
ATOM 563 C CA . GLU A 1 70 ? -3.884 -7.401 -0.137 1.00 96.50 70 GLU A CA 1
ATOM 564 C C . GLU A 1 70 ? -3.848 -6.772 1.259 1.00 96.50 70 GLU A C 1
ATOM 566 O O . GLU A 1 70 ? -4.793 -6.926 2.035 1.00 96.50 70 GLU A O 1
ATOM 571 N N . ASN A 1 71 ? -2.802 -5.998 1.564 1.00 96.25 71 ASN A N 1
ATOM 572 C CA . ASN A 1 71 ? -2.681 -5.307 2.846 1.00 96.25 71 ASN A CA 1
ATOM 573 C C . ASN A 1 71 ? -3.727 -4.200 3.017 1.00 96.25 71 ASN A C 1
ATOM 575 O O . ASN A 1 71 ? -4.282 -4.062 4.109 1.00 96.25 71 ASN A O 1
ATOM 579 N N . ILE A 1 72 ? -4.048 -3.454 1.956 1.00 96.31 72 ILE A N 1
ATOM 580 C CA . ILE A 1 72 ? -5.150 -2.482 1.955 1.00 96.31 72 ILE A CA 1
ATOM 581 C C . ILE A 1 72 ? -6.464 -3.173 2.335 1.00 96.31 72 ILE A C 1
ATOM 583 O O . ILE A 1 72 ? -7.132 -2.746 3.278 1.00 96.31 72 ILE A O 1
ATOM 587 N N . LEU A 1 73 ? -6.818 -4.257 1.641 1.00 95.81 73 LEU A N 1
ATOM 588 C CA . LEU A 1 73 ? -8.067 -4.988 1.871 1.00 95.81 73 LEU A CA 1
ATOM 589 C C . LEU A 1 73 ? -8.126 -5.587 3.274 1.00 95.81 73 LEU A C 1
ATOM 591 O O . LEU A 1 73 ? -9.118 -5.414 3.985 1.00 95.81 73 LEU A O 1
ATOM 595 N N . ALA A 1 74 ? -7.050 -6.254 3.694 1.00 95.25 74 ALA A N 1
ATOM 596 C CA . ALA A 1 74 ? -6.964 -6.846 5.018 1.00 95.25 74 ALA A CA 1
ATOM 597 C C . ALA A 1 74 ? -7.108 -5.776 6.105 1.00 95.25 74 ALA A C 1
ATOM 599 O O . ALA A 1 74 ? -7.821 -5.992 7.083 1.00 95.25 74 ALA A O 1
ATOM 600 N N . THR A 1 75 ? -6.453 -4.626 5.951 1.00 94.50 75 THR A N 1
ATOM 601 C CA . THR A 1 75 ? -6.482 -3.568 6.968 1.00 94.50 75 THR A CA 1
ATOM 602 C C . THR A 1 75 ? -7.826 -2.858 7.006 1.00 94.50 75 THR A C 1
ATOM 604 O O . THR A 1 75 ? -8.353 -2.644 8.093 1.00 94.50 75 THR A O 1
ATOM 607 N N . LYS A 1 76 ? -8.431 -2.571 5.846 1.00 92.88 76 LYS A N 1
ATOM 608 C CA . LYS A 1 76 ? -9.781 -1.998 5.767 1.00 92.88 76 LYS A CA 1
ATOM 609 C C . LYS A 1 76 ? -10.797 -2.885 6.488 1.00 92.88 76 LYS A C 1
ATOM 611 O O . LYS A 1 76 ? -11.544 -2.391 7.324 1.00 92.88 76 LYS A O 1
ATOM 616 N N . LYS A 1 77 ? -10.760 -4.197 6.226 1.00 92.62 77 LYS A N 1
ATOM 617 C CA . LYS A 1 77 ? -11.623 -5.171 6.905 1.00 92.62 77 LYS A CA 1
ATOM 618 C C . LYS A 1 77 ? -11.369 -5.216 8.414 1.00 92.62 77 LYS A C 1
ATOM 620 O O . LYS A 1 77 ? -12.320 -5.220 9.182 1.00 92.62 77 LYS A O 1
ATOM 625 N N . GLY A 1 78 ? -10.103 -5.231 8.836 1.00 93.06 78 GLY A N 1
ATOM 626 C CA . GLY A 1 78 ? -9.750 -5.228 10.259 1.00 93.06 78 GLY A CA 1
ATOM 627 C C . GLY A 1 78 ? -10.277 -3.995 10.989 1.00 93.06 78 GLY A C 1
ATOM 628 O O . GLY A 1 78 ? -10.922 -4.126 12.020 1.00 93.06 78 GLY A O 1
ATOM 629 N N . LEU A 1 79 ? -10.091 -2.813 10.399 1.00 92.25 79 LEU A N 1
ATOM 630 C CA . LEU A 1 79 ? -10.558 -1.557 10.978 1.00 92.25 79 LEU A CA 1
ATOM 631 C C . LEU A 1 79 ? -12.090 -1.481 11.053 1.00 92.25 79 LEU A C 1
ATOM 633 O O . LEU A 1 79 ? -12.636 -0.903 11.987 1.00 92.25 79 LEU A O 1
ATOM 637 N N . GLU A 1 80 ? -12.800 -2.064 10.086 1.00 90.75 80 GLU A N 1
ATOM 638 C CA . GLU A 1 80 ? -14.261 -2.171 10.129 1.00 90.75 80 GLU A CA 1
ATOM 639 C C . GLU A 1 80 ? -14.734 -3.071 11.280 1.00 90.75 80 GLU A C 1
ATOM 641 O O . GLU A 1 80 ? -15.631 -2.677 12.025 1.00 90.75 80 GLU A O 1
ATOM 646 N N . GLN A 1 81 ? -14.084 -4.223 11.481 1.00 91.88 81 GLN A N 1
ATOM 647 C CA . GLN A 1 81 ? -14.357 -5.119 12.612 1.00 91.88 81 GLN A CA 1
ATOM 648 C C . GLN A 1 81 ? -14.083 -4.434 13.956 1.00 91.88 81 GLN A C 1
ATOM 6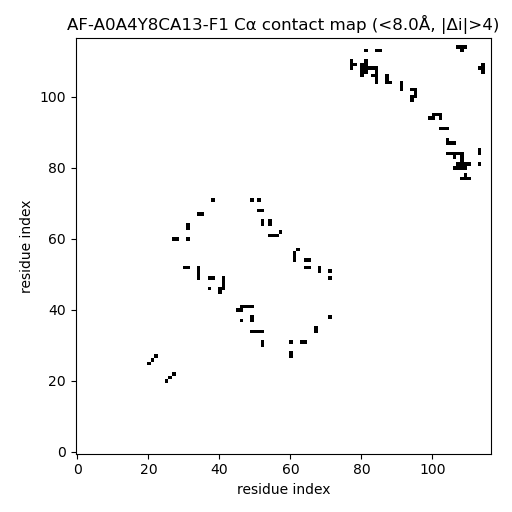50 O O . GLN A 1 81 ? -14.907 -4.503 14.866 1.00 91.88 81 GLN A O 1
ATOM 655 N N . ASP A 1 82 ? -12.958 -3.726 14.062 1.00 92.00 82 ASP A N 1
ATOM 656 C CA . ASP A 1 82 ? -12.575 -2.998 15.273 1.00 92.00 82 ASP A CA 1
ATOM 657 C C . ASP A 1 82 ? -13.569 -1.872 15.584 1.00 92.00 82 ASP A C 1
ATOM 659 O O . ASP A 1 82 ? -14.039 -1.741 16.713 1.00 92.00 82 ASP A O 1
ATOM 663 N N . ASN A 1 83 ? -13.970 -1.098 14.572 1.00 90.50 83 ASN A N 1
ATOM 664 C CA . ASN A 1 83 ? -14.982 -0.053 14.727 1.00 90.50 83 ASN A CA 1
ATOM 665 C C . ASN A 1 83 ? -16.352 -0.616 15.122 1.00 90.50 83 ASN A C 1
ATOM 667 O O . ASN A 1 83 ? -17.082 0.026 15.881 1.00 90.50 83 ASN A O 1
ATOM 671 N N . GLN A 1 84 ? -16.728 -1.787 14.603 1.00 91.06 84 GLN A N 1
ATOM 672 C CA . GLN A 1 84 ? -17.962 -2.458 14.999 1.00 91.06 84 GLN A CA 1
ATOM 673 C C . GLN A 1 84 ? -17.912 -2.872 16.472 1.00 91.06 84 GLN A C 1
ATOM 675 O O . GLN A 1 84 ? -18.866 -2.593 17.196 1.00 91.06 84 GLN A O 1
ATOM 680 N N . ALA A 1 85 ? -16.800 -3.460 16.920 1.00 89.94 85 ALA A N 1
ATOM 681 C CA . ALA A 1 85 ? -16.615 -3.829 18.318 1.00 89.94 85 ALA A CA 1
ATOM 682 C C . ALA A 1 85 ? -16.714 -2.611 19.241 1.00 89.94 85 ALA A C 1
ATOM 684 O O . ALA A 1 85 ? -17.505 -2.631 20.177 1.00 89.94 85 ALA A O 1
ATOM 685 N N . VAL A 1 86 ? -16.031 -1.506 18.916 1.00 91.56 86 VAL A N 1
ATOM 686 C CA . VAL A 1 86 ? -16.118 -0.260 19.700 1.00 91.56 86 VAL A CA 1
ATOM 687 C C . VAL A 1 86 ? -17.558 0.259 19.790 1.00 91.56 86 VAL A C 1
ATOM 689 O O . VAL A 1 86 ? -18.007 0.648 20.869 1.00 91.56 86 VAL A O 1
ATOM 692 N N . LYS A 1 87 ? -18.314 0.253 18.683 1.00 90.38 87 LYS A N 1
ATOM 693 C CA . LYS A 1 87 ? -19.726 0.678 18.690 1.00 90.38 87 LYS A CA 1
ATOM 694 C C . LYS A 1 87 ? -20.587 -0.211 19.582 1.00 90.38 87 LYS A C 1
ATOM 696 O O . LYS A 1 87 ? -21.415 0.304 20.331 1.00 90.38 87 LYS A O 1
ATOM 701 N N . GLU A 1 88 ? -20.392 -1.523 19.512 1.00 89.75 88 GLU A N 1
ATOM 702 C CA . GLU A 1 88 ? -21.136 -2.475 20.332 1.00 89.75 88 GLU A CA 1
ATOM 703 C C . GLU A 1 88 ? -20.771 -2.364 21.816 1.00 89.75 88 GLU A C 1
ATOM 705 O O . GLU A 1 88 ? -21.663 -2.444 22.660 1.00 89.75 88 GLU A O 1
ATOM 710 N N . SER A 1 89 ? -19.507 -2.091 22.150 1.00 89.00 89 SER A N 1
ATOM 711 C CA . SER A 1 89 ? -19.084 -1.796 23.523 1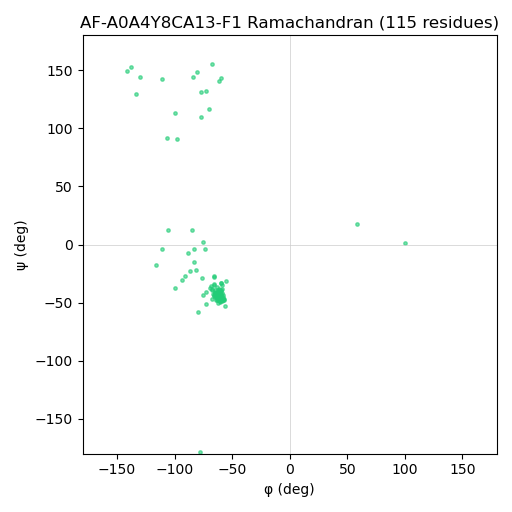.00 89.00 89 SER A CA 1
ATOM 712 C C . SER A 1 89 ? -19.823 -0.578 24.077 1.00 89.00 89 SER A C 1
ATOM 714 O O . SER A 1 89 ? -20.417 -0.659 25.151 1.00 89.00 89 SER A O 1
ATOM 716 N N . VAL A 1 90 ? -19.870 0.529 23.325 1.00 90.25 90 VAL A N 1
ATOM 717 C CA . VAL A 1 90 ? -20.596 1.746 23.737 1.00 90.25 90 VAL A CA 1
ATOM 718 C C . VAL A 1 90 ? -22.095 1.473 23.901 1.00 90.25 90 VAL A C 1
ATOM 720 O O . VAL A 1 90 ? -22.701 1.896 24.886 1.00 90.25 90 VAL A O 1
ATOM 723 N N . GLN A 1 91 ? -22.704 0.732 22.972 1.00 89.31 91 GLN A N 1
ATOM 724 C CA . GLN A 1 91 ? -24.121 0.377 23.057 1.00 89.31 91 GLN A CA 1
ATOM 725 C C . GLN A 1 91 ? -24.412 -0.535 24.255 1.00 89.31 91 GLN A C 1
ATOM 727 O O . GLN A 1 91 ? -25.402 -0.331 24.954 1.00 89.31 91 GLN A O 1
ATOM 732 N N . THR A 1 92 ? -23.548 -1.516 24.514 1.00 88.62 92 THR A N 1
ATOM 733 C CA . THR A 1 92 ? -23.677 -2.436 25.650 1.00 88.62 92 THR A CA 1
ATOM 734 C C . THR A 1 92 ? -23.643 -1.669 26.964 1.00 88.62 92 THR A C 1
ATOM 736 O O . THR A 1 92 ? -24.502 -1.901 27.811 1.00 88.62 92 THR A O 1
ATOM 739 N N . VAL A 1 93 ? -22.730 -0.701 27.110 1.00 90.12 93 VAL A N 1
ATOM 740 C CA . VAL A 1 93 ? -22.686 0.185 28.285 1.00 90.12 93 VAL A CA 1
ATOM 741 C C . VAL A 1 93 ? -24.010 0.931 28.456 1.00 90.12 93 VAL A C 1
ATOM 743 O O . VAL A 1 93 ? -24.584 0.891 29.538 1.00 90.12 93 VAL A O 1
ATOM 746 N N . SER A 1 94 ? -24.561 1.515 27.389 1.00 90.00 94 SER A N 1
ATOM 747 C CA . SER A 1 94 ? -25.855 2.212 27.456 1.00 90.00 94 SER A CA 1
ATOM 748 C C . SER A 1 94 ? -27.020 1.288 27.855 1.00 90.00 94 SER A C 1
ATOM 750 O O . SER A 1 94 ? -27.885 1.667 28.646 1.00 90.00 94 SER A O 1
ATOM 752 N N . VAL A 1 95 ? -27.036 0.043 27.366 1.00 89.62 95 VAL A N 1
ATOM 753 C CA . VAL A 1 95 ? -28.051 -0.960 27.739 1.00 89.62 95 VAL A CA 1
ATOM 754 C C . VAL A 1 95 ? -27.903 -1.382 29.207 1.00 89.62 95 VAL A C 1
ATOM 756 O O . VAL A 1 95 ? -28.905 -1.525 29.914 1.00 89.62 95 VAL A O 1
ATOM 759 N N . VAL A 1 96 ? -26.670 -1.524 29.691 1.00 90.44 96 VAL A N 1
ATOM 760 C CA . VAL A 1 96 ? -26.368 -1.803 31.102 1.00 90.44 96 VAL A CA 1
ATOM 761 C C . VAL A 1 96 ? -26.817 -0.643 31.995 1.00 90.44 96 VAL A C 1
ATOM 763 O O . VAL A 1 96 ? -27.487 -0.888 32.998 1.00 90.44 96 VAL A O 1
ATOM 766 N N . GLU A 1 97 ? -26.546 0.606 31.605 1.00 90.50 97 GLU A N 1
ATOM 767 C CA . GLU A 1 97 ? -27.025 1.812 32.301 1.00 90.50 97 GLU A CA 1
ATOM 768 C C . GLU A 1 97 ? -28.557 1.882 32.358 1.00 90.50 97 GLU A C 1
ATOM 770 O O . GLU A 1 97 ? -29.122 2.323 33.357 1.00 90.50 97 GLU A O 1
ATOM 775 N N . SER A 1 98 ? -29.244 1.380 31.327 1.00 91.38 98 SER A N 1
ATOM 776 C CA . SER A 1 98 ? -30.711 1.278 31.300 1.00 91.38 98 SER A CA 1
ATOM 777 C C . SER A 1 98 ? -31.288 0.146 32.170 1.00 91.38 98 SER A C 1
ATOM 779 O O . SER A 1 98 ? -32.502 -0.051 32.205 1.00 91.38 98 SER A O 1
ATOM 781 N N . GLY A 1 99 ? -30.436 -0.596 32.889 1.00 89.38 99 GLY A N 1
ATOM 782 C CA . GLY A 1 99 ? -30.828 -1.626 33.855 1.00 89.38 99 GLY A CA 1
ATOM 783 C C . GLY A 1 99 ? -30.741 -3.066 33.345 1.00 89.38 99 GLY A C 1
ATOM 784 O O . GLY A 1 99 ? -31.039 -3.992 34.101 1.00 89.38 99 GLY A O 1
ATOM 785 N N . ASN A 1 100 ? -30.308 -3.299 32.100 1.00 89.75 100 ASN A N 1
ATOM 786 C CA . ASN A 1 100 ? -30.120 -4.648 31.564 1.00 89.75 100 ASN A CA 1
ATOM 787 C C . ASN A 1 100 ? -28.649 -5.098 31.654 1.00 89.75 100 ASN A C 1
ATOM 789 O O . ASN A 1 100 ? -27.863 -4.949 30.720 1.00 89.75 100 ASN A O 1
ATOM 793 N N . LEU A 1 101 ? -28.302 -5.738 32.774 1.00 86.88 101 LEU A N 1
ATOM 794 C CA . LEU A 1 101 ? -26.948 -6.236 33.077 1.00 86.88 101 LEU A CA 1
ATOM 795 C C . LEU A 1 101 ? -26.540 -7.500 32.287 1.00 86.88 101 LEU A C 1
ATOM 797 O O . LEU A 1 101 ? -25.410 -7.988 32.412 1.00 86.88 101 LEU A O 1
ATOM 801 N N . THR A 1 102 ? -27.457 -8.061 31.491 1.00 86.75 102 THR A N 1
ATOM 802 C CA . THR A 1 102 ? -27.202 -9.266 30.683 1.00 86.75 102 THR A CA 1
ATOM 803 C C . THR A 1 102 ? -26.635 -8.954 29.300 1.00 86.75 102 THR A C 1
ATOM 805 O O . THR A 1 102 ? -26.221 -9.877 28.604 1.00 86.75 102 THR A O 1
ATOM 808 N N . ALA A 1 103 ? -26.566 -7.676 28.909 1.00 83.25 103 ALA A N 1
ATOM 809 C CA . ALA A 1 103 ? -25.972 -7.272 27.641 1.00 83.25 103 ALA A CA 1
ATOM 810 C C . ALA A 1 103 ? -24.481 -7.656 27.570 1.00 83.25 103 ALA A C 1
ATOM 812 O O . ALA A 1 103 ? -23.749 -7.592 28.565 1.00 83.25 103 ALA A O 1
ATOM 813 N N . ARG A 1 104 ? -24.042 -8.112 26.395 1.00 79.44 104 ARG A N 1
ATOM 814 C CA . ARG A 1 104 ? -22.680 -8.581 26.116 1.00 79.44 104 ARG A CA 1
ATOM 815 C C . ARG A 1 104 ? -22.265 -8.124 24.725 1.00 79.44 104 ARG A C 1
ATOM 817 O O . ARG A 1 104 ? -23.111 -8.048 23.840 1.00 79.44 104 ARG A O 1
ATOM 824 N N . ILE A 1 105 ? -20.969 -7.885 24.556 1.00 80.31 105 ILE A N 1
ATOM 825 C CA . ILE A 1 105 ? -20.353 -7.612 23.258 1.00 80.31 105 ILE A CA 1
ATOM 826 C C . ILE A 1 105 ? -20.212 -8.944 22.510 1.00 80.31 105 ILE A C 1
ATOM 828 O O . ILE A 1 105 ? -19.742 -9.930 23.078 1.00 80.31 105 ILE A O 1
ATOM 832 N N . THR A 1 106 ? -20.642 -8.984 21.253 1.00 81.94 106 THR A N 1
ATOM 833 C CA . THR A 1 106 ? -20.619 -10.167 20.381 1.00 81.94 106 THR A CA 1
ATOM 834 C C . THR A 1 106 ? -19.708 -10.001 19.165 1.00 81.94 106 THR A C 1
ATOM 836 O O . THR A 1 106 ? -19.319 -10.998 18.550 1.00 81.94 106 THR A O 1
ATOM 839 N N . ALA A 1 107 ? -19.336 -8.768 18.815 1.00 81.81 107 ALA A N 1
ATOM 840 C CA . ALA A 1 107 ? -18.365 -8.479 17.774 1.00 81.81 107 ALA A CA 1
ATOM 841 C C . ALA A 1 107 ? -17.004 -9.112 18.083 1.00 81.81 107 ALA A C 1
ATOM 843 O O . ALA A 1 107 ? -16.543 -9.138 19.221 1.00 81.81 107 ALA A O 1
ATOM 844 N N . ASN A 1 108 ? -16.345 -9.586 17.025 1.00 84.06 108 ASN A N 1
ATOM 845 C CA . ASN A 1 108 ? -15.006 -10.157 17.086 1.00 84.06 108 ASN A CA 1
ATOM 846 C C . ASN A 1 108 ? -14.003 -9.163 16.477 1.00 84.06 108 ASN A C 1
ATOM 848 O O . ASN A 1 108 ? -13.828 -9.167 15.248 1.00 84.06 108 ASN A O 1
ATOM 852 N N . PRO A 1 109 ? -13.402 -8.273 17.289 1.00 83.75 109 PRO A N 1
ATOM 853 C CA . PRO A 1 109 ? -12.411 -7.331 16.800 1.00 83.75 109 PRO A CA 1
ATOM 854 C C . PRO A 1 109 ? -11.142 -8.058 16.362 1.00 83.75 109 PRO A C 1
ATOM 856 O O . PRO A 1 109 ? -10.817 -9.154 16.819 1.00 83.75 109 PRO A O 1
ATOM 859 N N . ARG A 1 110 ? -10.393 -7.422 15.467 1.00 87.06 110 ARG A N 1
ATOM 860 C CA . ARG A 1 110 ? -9.076 -7.897 15.051 1.00 87.06 110 ARG A CA 1
ATOM 861 C C . ARG A 1 110 ? -7.966 -7.307 15.920 1.00 87.06 110 ARG A C 1
ATOM 863 O O . ARG A 1 110 ? -6.913 -7.930 16.046 1.00 87.06 110 ARG A O 1
ATOM 870 N N . ASN A 1 111 ? -8.176 -6.127 16.499 1.00 85.44 111 ASN A N 1
ATOM 871 C CA . ASN A 1 111 ? -7.259 -5.523 17.456 1.00 85.44 111 ASN A CA 1
ATOM 872 C C . ASN A 1 111 ?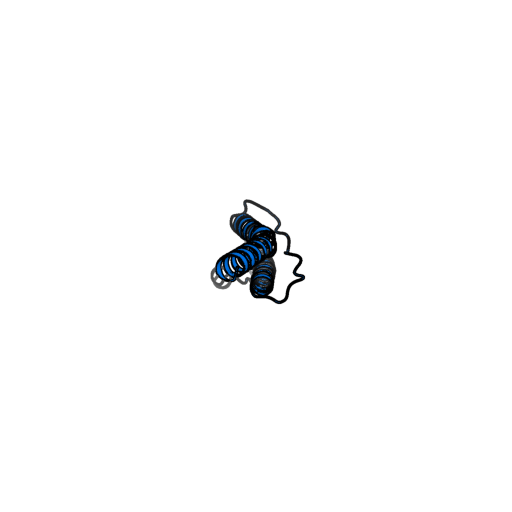 -7.279 -6.317 18.778 1.00 85.44 111 ASN A C 1
ATOM 874 O O . ASN A 1 111 ? -8.309 -6.312 19.455 1.00 85.44 111 ASN A O 1
ATOM 878 N N . PRO A 1 112 ? -6.156 -6.940 19.192 1.00 83.81 112 PRO A N 1
ATOM 879 C CA . PRO A 1 112 ? -6.084 -7.711 20.434 1.00 83.81 112 PRO A CA 1
ATOM 880 C C . PRO A 1 112 ? -6.496 -6.916 21.676 1.00 83.81 112 PRO A C 1
ATOM 882 O O . PRO A 1 112 ? -7.090 -7.477 22.587 1.00 83.81 112 PRO A O 1
ATOM 885 N N . GLN A 1 113 ? -6.254 -5.602 21.688 1.00 81.81 113 GLN A N 1
ATOM 886 C CA . GLN A 1 113 ? -6.623 -4.739 22.813 1.00 81.81 113 GLN A CA 1
ATOM 887 C C . GLN A 1 113 ? -8.137 -4.623 23.002 1.00 81.81 113 GLN A C 1
ATOM 889 O O . GLN A 1 113 ? -8.588 -4.388 24.113 1.00 81.81 113 GLN A O 1
ATOM 894 N N . LEU A 1 114 ? -8.921 -4.773 21.930 1.00 81.62 114 LEU A N 1
ATOM 895 C CA . LEU A 1 114 ? -10.382 -4.748 22.003 1.00 81.62 114 LEU A CA 1
ATOM 896 C C . LEU A 1 114 ? -10.971 -6.111 22.394 1.00 81.62 114 LEU A C 1
ATOM 898 O O . LEU A 1 114 ? -12.142 -6.170 22.742 1.00 81.62 114 LEU A O 1
ATOM 902 N N . ILE A 1 115 ? -10.188 -7.194 22.321 1.00 78.06 115 ILE A N 1
ATOM 903 C CA . ILE A 1 115 ? -10.611 -8.539 22.752 1.00 78.06 115 ILE A CA 1
ATOM 904 C C . ILE A 1 115 ? -10.598 -8.643 24.284 1.00 78.06 115 ILE A C 1
ATOM 906 O O . ILE A 1 115 ? -11.352 -9.419 24.861 1.00 78.06 115 ILE A O 1
ATOM 910 N N . GLU A 1 116 ? -9.731 -7.871 24.941 1.00 70.75 116 GLU A N 1
ATOM 911 C CA . GLU A 1 116 ? -9.574 -7.859 26.400 1.00 70.75 116 GLU A CA 1
ATOM 912 C C . GLU A 1 116 ? -10.596 -6.960 27.132 1.00 70.75 116 GLU A C 1
ATOM 914 O O . GLU A 1 116 ? -10.587 -6.932 28.364 1.00 70.75 116 GLU A O 1
ATOM 919 N N . LEU A 1 117 ? -11.452 -6.230 26.399 1.00 62.28 117 LEU A N 1
ATOM 920 C CA . LEU A 1 117 ? -12.482 -5.314 26.926 1.00 62.28 117 LEU A CA 1
ATOM 921 C C . LEU A 1 117 ? -13.836 -6.007 27.128 1.00 62.28 117 LEU A C 1
ATOM 923 O O . LEU A 1 117 ? -14.491 -5.692 28.148 1.00 62.28 117 LEU A O 1
#

Secondary structure (DSSP, 8-state):
-HHHHHHHHHHHHHHHHHHHHHHHHHHHHHHHHHHHHHHHHHHTTS-S--PPP-----SHHHHHHHHHHHHHHHHHHHHHHHHHHHHHHHHHHHHHHTT-TT-------SSHHHH--

Mean predicted aligned error: 6.59 Å

Sequence (117 aa):
IFIIISFFILLVILIIVYVCVKKIVGSRIPVILKSLENFFHFLNHKKHEVDLISIKADDELGKMGKMINENILATKKGLEQDNQAVKESVQTVSVVESGNLTARITANPRNPQLIEL

pLDDT: mean 90.32, std 5.73, range [62.28, 96.69]

Foldseek 3Di:
DVVVVVVVVVVVVVVVVVVVCCVPVVPQVVVLVVQVVQLVCCVVVVDVDGDQDDQPDPDPSSVSSVVSRVCSVVVVVLVVLQVLLVVLVVVQVVVVVVVPPPRDRDGDHPPPVSVVD

Nearest PDB structures (foldseek):
  4cti-assembly1_C  TM=5.478E-01  e=2.720E+00  Archaeoglobus fulgidus
  4i3m-assembly1_A-2  TM=6.134E-01  e=5.782E+00  Pseudomonas aeruginosa